Protein AF-A0A7V9MEU7-F1 (afdb_monomer)

Secondary structure (DSSP, 8-state):
-HHHHHHHHH-HHHHHHS-HHHHHHHHHHHHT-TT---S-THHHHHTT--

Solvent-accessible surface area (backbone atoms only — not comparable to full-atom values): 3170 Å² total; per-residue (Å²): 115,66,68,60,53,49,34,66,74,63,31,65,71,54,44,72,74,44,68,55,69,59,54,48,51,54,47,49,55,57,75,65,39,72,91,52,79,69,94,51,73,61,66,70,48,51,81,75,59,132

Structure (mmCIF, N/CA/C/O backbone):
data_AF-A0A7V9MEU7-F1
#
_entry.id   AF-A0A7V9MEU7-F1
#
loop_
_atom_site.group_PDB
_atom_site.id
_atom_site.type_symbol
_atom_site.label_atom_id
_atom_site.label_alt_id
_atom_site.label_comp_id
_atom_site.label_asym_id
_atom_site.label_entity_id
_atom_site.label_seq_id
_atom_site.pdbx_PDB_ins_code
_atom_site.Car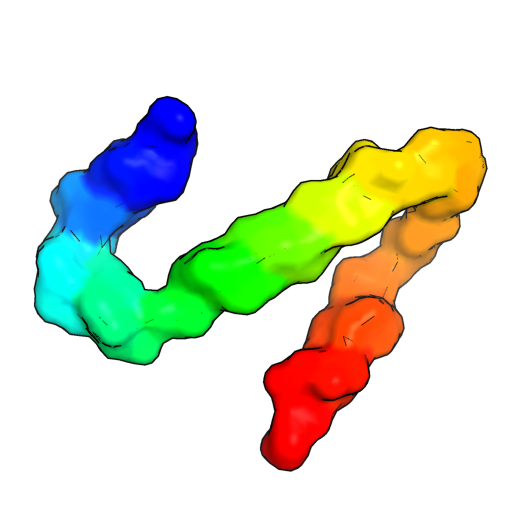tn_x
_atom_site.Cartn_y
_atom_site.Cartn_z
_atom_site.occupancy
_atom_site.B_iso_or_equiv
_atom_site.auth_seq_id
_atom_site.auth_comp_id
_atom_site.auth_asym_id
_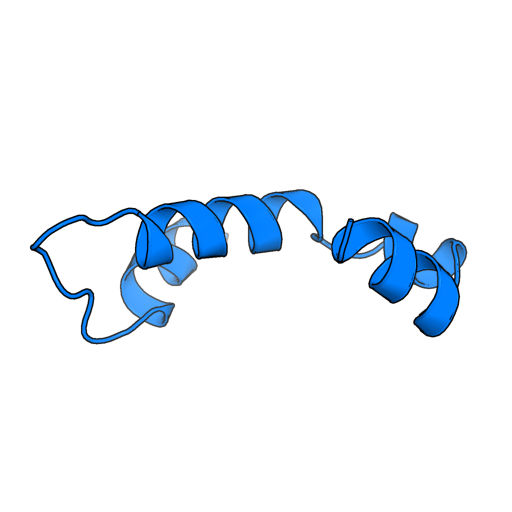atom_site.auth_atom_id
_atom_site.pdbx_PDB_model_num
ATOM 1 N N . GLU A 1 1 ? 7.717 -4.327 12.651 1.00 73.06 1 GLU A N 1
ATOM 2 C CA . GLU A 1 1 ? 7.954 -3.182 13.558 1.00 73.06 1 GLU A CA 1
ATOM 3 C C . GLU A 1 1 ? 7.200 -1.935 13.100 1.00 73.06 1 GLU A C 1
ATOM 5 O O . GLU A 1 1 ? 6.414 -1.415 13.876 1.00 73.06 1 GLU A O 1
ATOM 10 N N . GLU A 1 2 ? 7.311 -1.522 11.834 1.00 82.56 2 GLU A N 1
ATOM 11 C CA . GLU A 1 2 ? 6.670 -0.278 11.358 1.00 82.56 2 GLU A CA 1
ATOM 12 C C . GLU A 1 2 ? 5.131 -0.303 11.316 1.00 82.56 2 GLU A C 1
ATOM 14 O O . GLU A 1 2 ? 4.493 0.667 11.709 1.00 82.56 2 GLU A O 1
ATOM 19 N N . ILE A 1 3 ? 4.510 -1.430 10.953 1.00 80.56 3 ILE A N 1
ATOM 20 C CA . ILE A 1 3 ? 3.038 -1.571 10.942 1.00 80.56 3 ILE A CA 1
ATOM 21 C C . ILE A 1 3 ? 2.421 -1.326 12.333 1.00 80.56 3 ILE A C 1
ATOM 23 O O . ILE A 1 3 ? 1.348 -0.740 12.441 1.00 80.56 3 ILE A O 1
ATOM 27 N N . ALA A 1 4 ? 3.109 -1.733 13.405 1.00 84.12 4 ALA A N 1
ATOM 28 C CA . ALA A 1 4 ? 2.631 -1.524 14.771 1.00 84.12 4 ALA A CA 1
ATOM 29 C C . ALA A 1 4 ? 2.635 -0.034 15.155 1.00 84.12 4 ALA A C 1
ATOM 31 O O . ALA A 1 4 ? 1.693 0.431 15.789 1.00 84.12 4 ALA A O 1
ATOM 32 N N . LYS A 1 5 ? 3.642 0.723 14.700 1.00 86.75 5 LYS A N 1
ATOM 33 C CA . LYS A 1 5 ? 3.708 2.181 14.885 1.00 86.75 5 LYS A CA 1
ATOM 34 C C . LYS A 1 5 ? 2.626 2.898 14.083 1.00 86.75 5 LYS A C 1
ATOM 36 O O . LYS A 1 5 ? 2.000 3.818 14.596 1.00 86.75 5 LYS A O 1
ATOM 41 N N . ILE A 1 6 ? 2.364 2.452 12.850 1.00 82.62 6 ILE A N 1
ATOM 42 C CA . ILE A 1 6 ? 1.272 2.995 12.029 1.00 82.62 6 ILE A CA 1
ATOM 43 C C . ILE A 1 6 ? -0.061 2.785 12.747 1.00 82.62 6 ILE A C 1
ATOM 45 O O . ILE A 1 6 ? -0.821 3.737 12.882 1.00 82.62 6 ILE A O 1
ATOM 49 N N . ARG A 1 7 ? -0.313 1.580 13.277 1.00 84.00 7 ARG A N 1
ATOM 50 C CA . ARG A 1 7 ? -1.517 1.271 14.066 1.00 84.00 7 ARG A CA 1
ATOM 51 C C . ARG A 1 7 ? -1.669 2.174 15.292 1.00 84.00 7 ARG A C 1
ATOM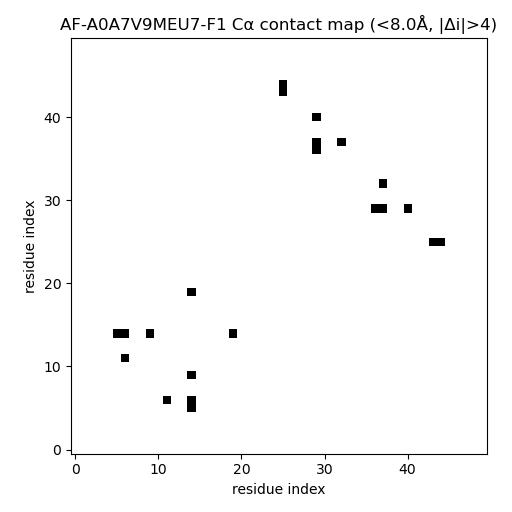 53 O O . ARG A 1 7 ? -2.777 2.619 15.572 1.00 84.00 7 ARG A O 1
ATOM 60 N N . GLU A 1 8 ? -0.580 2.462 15.998 1.00 87.62 8 GLU A N 1
ATOM 61 C CA . GLU A 1 8 ? -0.582 3.385 17.140 1.00 87.62 8 GLU A CA 1
ATOM 62 C C . GLU A 1 8 ? -0.892 4.833 16.716 1.00 87.62 8 GLU A C 1
ATOM 64 O O . GLU A 1 8 ? -1.641 5.527 17.398 1.00 87.62 8 GLU A O 1
ATOM 69 N N . GLN A 1 9 ? -0.371 5.279 15.568 1.00 86.19 9 GLN A N 1
ATOM 70 C CA . GLN A 1 9 ? -0.547 6.647 15.066 1.00 86.19 9 GLN A CA 1
ATOM 71 C C . GLN A 1 9 ? -1.927 6.919 14.461 1.00 86.19 9 GLN A C 1
ATOM 73 O O . GLN A 1 9 ? -2.469 8.008 14.645 1.00 86.19 9 GLN A O 1
ATOM 78 N N . VAL A 1 10 ? -2.486 5.963 13.716 1.00 84.62 10 VAL A N 1
ATOM 79 C CA . VAL A 1 10 ? -3.788 6.127 13.044 1.00 84.62 10 VAL A CA 1
ATOM 80 C C . VAL A 1 10 ? -4.962 5.680 13.916 1.00 84.62 10 VAL A C 1
ATOM 82 O O . VAL A 1 10 ? -6.106 6.026 13.632 1.00 84.62 10 VAL A O 1
ATOM 85 N N . GLY A 1 11 ? -4.681 4.941 14.991 1.00 87.62 11 GLY A N 1
ATOM 86 C CA . GLY A 1 11 ? -5.683 4.365 15.876 1.00 87.62 11 GLY A CA 1
ATOM 87 C C . GLY A 1 11 ? -6.235 3.034 15.365 1.00 87.62 11 GLY A C 1
ATOM 88 O O . GLY A 1 11 ? -6.235 2.729 14.171 1.00 87.62 11 GLY A O 1
ATOM 89 N N . GLU A 1 12 ? -6.722 2.218 16.298 1.00 83.94 12 GLU A N 1
ATOM 90 C CA . GLU A 1 12 ? -7.137 0.840 16.021 1.00 83.94 12 GLU A CA 1
ATOM 91 C C . GLU A 1 12 ? -8.352 0.742 15.089 1.00 83.94 12 GLU A C 1
ATOM 93 O O . GLU A 1 12 ? -8.392 -0.133 14.230 1.00 83.94 12 GLU A O 1
ATOM 98 N N . GLU A 1 13 ? -9.296 1.675 15.195 1.00 82.44 13 GLU A N 1
ATOM 99 C CA . GLU A 1 13 ? -10.507 1.718 14.366 1.00 82.44 13 GLU A CA 1
ATOM 100 C C . GLU A 1 13 ? -10.194 2.022 12.890 1.00 82.44 13 GLU A C 1
ATOM 102 O O . GLU A 1 13 ? -10.688 1.351 11.979 1.00 82.44 13 GLU A O 1
ATOM 107 N N . PHE A 1 14 ? -9.308 2.990 12.643 1.00 82.81 14 PHE A N 1
ATOM 108 C CA . PHE A 1 14 ? -8.859 3.314 11.290 1.00 82.81 14 PHE A CA 1
ATOM 109 C C . PHE A 1 14 ? -7.973 2.205 10.720 1.00 82.81 14 PHE A C 1
ATOM 111 O O . PHE A 1 14 ? -8.111 1.823 9.561 1.00 82.81 14 PHE A O 1
ATOM 118 N N . PHE A 1 15 ? -7.084 1.640 11.540 1.00 84.31 15 PHE A N 1
ATOM 119 C CA . PHE A 1 15 ? -6.226 0.545 11.104 1.00 84.31 15 PHE A CA 1
ATOM 120 C C . PHE A 1 15 ? -7.045 -0.695 10.714 1.00 84.31 15 PHE A C 1
ATOM 122 O O . PHE A 1 15 ? -6.787 -1.287 9.669 1.00 84.31 15 PHE A O 1
ATOM 129 N N . ALA A 1 16 ? -8.068 -1.051 11.498 1.00 82.88 16 ALA A N 1
ATOM 130 C CA . ALA A 1 16 ? -8.932 -2.203 11.233 1.00 82.88 16 ALA A CA 1
ATOM 131 C C . ALA A 1 16 ? -9.781 -2.062 9.958 1.00 82.88 16 ALA A C 1
ATOM 133 O O . ALA A 1 16 ? -10.125 -3.065 9.338 1.00 82.88 16 ALA A O 1
ATOM 134 N N . THR A 1 17 ? -10.120 -0.833 9.564 1.00 86.75 17 THR A N 1
ATOM 135 C CA . THR A 1 17 ? -10.861 -0.546 8.321 1.00 86.75 17 THR A CA 1
ATOM 136 C C . THR A 1 17 ? -9.943 -0.313 7.119 1.00 86.75 17 THR A C 1
ATOM 138 O O . THR A 1 17 ? -10.410 -0.252 5.981 1.00 86.75 17 THR A O 1
ATOM 141 N N . SER A 1 18 ? -8.633 -0.208 7.347 1.00 84.19 18 SER A N 1
ATOM 142 C CA . SER A 1 18 ? -7.638 -0.020 6.295 1.00 84.19 18 SER A CA 1
ATOM 143 C C . SER A 1 18 ? -7.232 -1.343 5.637 1.00 84.19 18 SER A C 1
ATOM 145 O O . SER A 1 18 ? -7.140 -2.384 6.284 1.00 84.19 18 SER A O 1
ATOM 147 N N . ARG A 1 19 ? -6.884 -1.295 4.344 1.00 86.94 19 ARG A N 1
ATOM 148 C CA . ARG A 1 19 ? -6.271 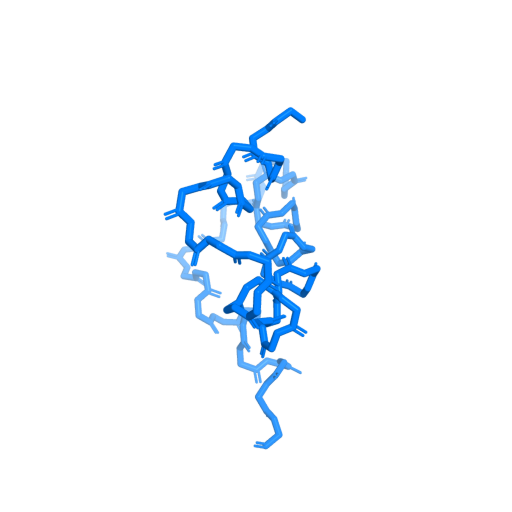-2.417 3.604 1.00 86.94 19 ARG A CA 1
ATOM 149 C C . ARG A 1 19 ? -4.764 -2.513 3.902 1.00 86.94 19 ARG A C 1
ATOM 151 O O . ARG A 1 19 ? -3.941 -2.554 2.984 1.00 86.94 19 ARG A O 1
ATOM 158 N N . ALA A 1 20 ? -4.384 -2.461 5.182 1.00 85.31 20 ALA A N 1
ATOM 159 C CA . ALA A 1 20 ? -2.983 -2.391 5.614 1.00 85.31 20 ALA A CA 1
ATOM 160 C C . ALA A 1 20 ? -2.183 -3.630 5.194 1.00 85.31 20 ALA A C 1
ATOM 162 O O . ALA A 1 20 ? -1.047 -3.499 4.741 1.00 85.31 20 ALA A O 1
ATOM 163 N N . ASP A 1 21 ? -2.789 -4.815 5.289 1.00 85.69 21 ASP A N 1
ATOM 164 C CA . ASP A 1 21 ? -2.141 -6.068 4.894 1.00 85.69 21 ASP A CA 1
ATOM 165 C C . ASP A 1 21 ? -1.884 -6.126 3.383 1.00 85.69 21 ASP A C 1
ATOM 167 O O . ASP A 1 21 ? -0.800 -6.513 2.949 1.00 85.69 21 ASP A O 1
ATOM 171 N N . GLU A 1 22 ? -2.835 -5.661 2.573 1.00 86.50 22 GLU A N 1
ATOM 172 C CA . GLU A 1 22 ? -2.686 -5.613 1.114 1.00 86.50 22 GLU A CA 1
ATOM 173 C C . GLU A 1 22 ? -1.655 -4.566 0.688 1.00 86.50 22 GLU A C 1
ATOM 175 O O . GLU A 1 22 ? -0.795 -4.832 -0.151 1.00 86.50 22 GLU A O 1
ATOM 180 N N . SER A 1 23 ? -1.676 -3.399 1.336 1.00 88.50 23 SER A N 1
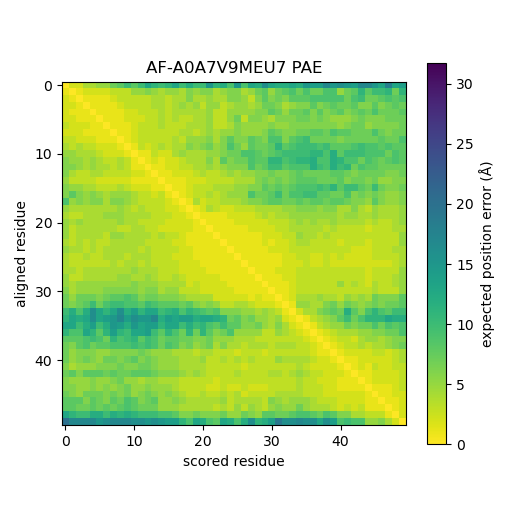ATOM 181 C CA . SER A 1 23 ? -0.684 -2.338 1.128 1.00 88.50 23 SER A CA 1
ATOM 182 C C . SER A 1 23 ? 0.726 -2.822 1.466 1.00 88.50 23 SER A C 1
ATOM 184 O O . SER A 1 23 ? 1.677 -2.542 0.735 1.00 88.50 23 SER A O 1
ATOM 186 N N . LYS A 1 24 ? 0.866 -3.585 2.557 1.00 89.00 24 LYS A N 1
ATOM 187 C CA . LYS A 1 24 ? 2.133 -4.201 2.951 1.00 89.00 24 LYS A CA 1
ATOM 188 C C . LYS A 1 24 ? 2.600 -5.219 1.909 1.00 89.00 24 LYS A C 1
ATOM 190 O O . LYS A 1 24 ? 3.762 -5.168 1.516 1.00 89.00 24 LYS A O 1
ATOM 195 N N . GLY A 1 25 ? 1.717 -6.108 1.456 1.00 88.94 25 GLY A N 1
ATOM 196 C CA . GLY A 1 25 ? 2.052 -7.118 0.449 1.00 88.94 25 GLY A CA 1
ATOM 197 C C . GLY A 1 25 ? 2.523 -6.496 -0.866 1.00 88.94 25 GLY A C 1
ATOM 198 O O . GLY A 1 25 ? 3.569 -6.880 -1.388 1.00 88.94 25 GLY A O 1
ATOM 199 N N . LEU A 1 26 ? 1.815 -5.472 -1.348 1.00 89.44 26 LEU A N 1
ATOM 200 C CA . LEU A 1 26 ? 2.197 -4.725 -2.547 1.00 89.44 26 LEU A CA 1
ATOM 201 C C . LEU A 1 26 ? 3.557 -4.028 -2.377 1.00 89.44 26 LEU A C 1
ATOM 203 O O . LEU A 1 26 ? 4.396 -4.045 -3.281 1.00 89.44 26 LEU A O 1
ATOM 207 N N . PHE A 1 27 ? 3.797 -3.428 -1.208 1.00 89.44 27 PHE A N 1
ATOM 208 C CA . PHE A 1 27 ? 5.075 -2.793 -0.906 1.00 89.44 27 PHE A CA 1
ATOM 209 C C . PHE A 1 27 ? 6.227 -3.803 -0.901 1.00 89.44 27 PHE A C 1
ATOM 211 O O . PHE A 1 27 ? 7.253 -3.554 -1.529 1.00 89.44 27 PHE A O 1
ATOM 218 N N . GLU A 1 28 ? 6.060 -4.948 -0.234 1.00 89.56 28 GLU A N 1
ATOM 219 C CA . GLU A 1 28 ? 7.067 -6.014 -0.207 1.00 89.56 28 GLU A CA 1
ATOM 220 C C . GLU A 1 28 ? 7.327 -6.568 -1.612 1.00 89.56 28 GLU A C 1
ATOM 222 O O . GLU A 1 28 ? 8.484 -6.731 -1.989 1.00 89.56 28 GLU A O 1
ATOM 227 N N . GLN A 1 29 ? 6.283 -6.772 -2.419 1.00 88.12 29 GLN A N 1
ATOM 228 C CA . GLN A 1 29 ? 6.414 -7.214 -3.808 1.00 88.12 29 GLN A CA 1
ATOM 229 C C . GLN A 1 29 ? 7.284 -6.259 -4.632 1.00 88.12 29 GLN A C 1
ATOM 231 O O . GLN A 1 29 ? 8.174 -6.714 -5.346 1.00 88.12 29 GLN A O 1
ATOM 236 N N . VAL A 1 30 ? 7.055 -4.947 -4.528 1.00 88.06 30 VAL A N 1
ATOM 237 C CA . VAL A 1 30 ? 7.833 -3.953 -5.281 1.00 88.06 30 VAL A CA 1
ATOM 238 C C . VAL A 1 30 ? 9.240 -3.778 -4.709 1.00 88.06 30 VAL A C 1
ATOM 240 O O . VAL A 1 30 ? 10.207 -3.732 -5.472 1.00 88.06 30 VAL A O 1
ATOM 243 N N . ALA A 1 31 ? 9.391 -3.731 -3.387 1.00 87.50 31 ALA A N 1
ATOM 244 C CA . ALA A 1 31 ? 10.687 -3.543 -2.736 1.00 87.50 31 ALA A CA 1
ATOM 245 C C . ALA A 1 31 ? 11.617 -4.761 -2.885 1.00 87.50 31 ALA A C 1
ATOM 247 O O . ALA A 1 31 ? 12.834 -4.598 -2.954 1.00 87.50 31 ALA A O 1
ATOM 248 N N . LEU A 1 32 ? 11.059 -5.974 -2.957 1.00 88.31 32 LEU A N 1
ATOM 249 C CA . LEU A 1 32 ? 11.804 -7.233 -3.086 1.00 88.31 32 LEU A CA 1
ATOM 250 C C . LEU A 1 32 ? 11.907 -7.730 -4.535 1.00 88.31 32 LEU A C 1
ATOM 252 O O . LEU A 1 32 ? 12.294 -8.874 -4.763 1.00 88.31 32 LEU A O 1
ATOM 256 N N . SER A 1 33 ? 11.631 -6.872 -5.522 1.00 86.19 33 SER A N 1
ATOM 257 C CA . SER A 1 33 ? 11.730 -7.195 -6.957 1.00 86.19 33 SER A CA 1
ATOM 258 C C . SER A 1 33 ? 13.150 -7.562 -7.435 1.00 86.19 33 SER A C 1
ATOM 260 O O . SER A 1 33 ? 13.355 -7.844 -8.619 1.00 86.1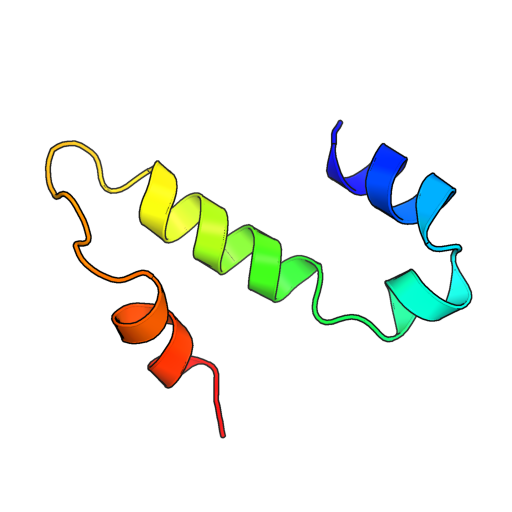9 33 SER A O 1
ATOM 262 N N . GLY A 1 34 ? 14.145 -7.550 -6.542 1.00 79.94 34 GLY A N 1
ATOM 263 C CA . GLY A 1 34 ? 15.547 -7.808 -6.855 1.00 79.94 34 GLY A CA 1
ATOM 264 C C . GLY A 1 34 ? 16.093 -6.755 -7.816 1.00 79.94 34 GLY A C 1
ATOM 265 O O . GLY A 1 34 ? 15.942 -5.559 -7.583 1.00 79.94 34 GLY A O 1
ATOM 266 N N . ASP A 1 35 ? 16.683 -7.206 -8.922 1.00 76.31 35 ASP A N 1
ATOM 267 C CA . ASP A 1 35 ? 17.252 -6.330 -9.957 1.00 76.31 35 ASP A CA 1
ATOM 268 C C . ASP A 1 35 ? 16.192 -5.740 -10.905 1.00 76.31 35 ASP A C 1
ATOM 270 O O . ASP A 1 35 ? 16.494 -4.879 -11.737 1.00 76.31 35 ASP A O 1
ATOM 274 N N . ARG A 1 36 ? 14.934 -6.199 -10.813 1.00 76.44 36 ARG A N 1
ATOM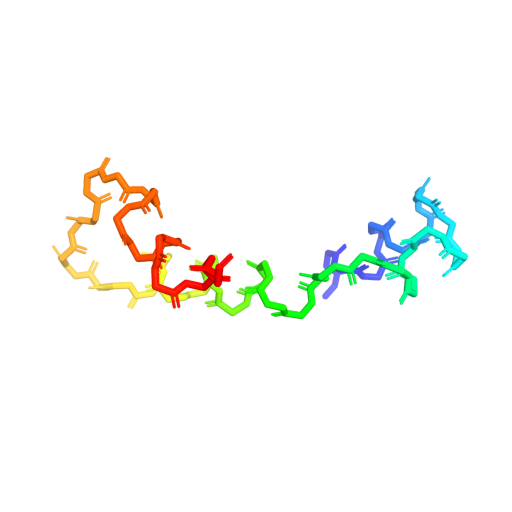 275 C CA . ARG A 1 36 ? 13.840 -5.696 -11.646 1.00 76.44 36 ARG A CA 1
ATOM 276 C C . ARG A 1 36 ? 13.213 -4.477 -10.987 1.00 76.44 36 ARG A C 1
ATOM 278 O O . ARG A 1 36 ? 12.301 -4.595 -10.179 1.00 76.44 36 ARG A O 1
ATOM 285 N N . TYR A 1 37 ? 13.666 -3.293 -11.375 1.00 81.69 37 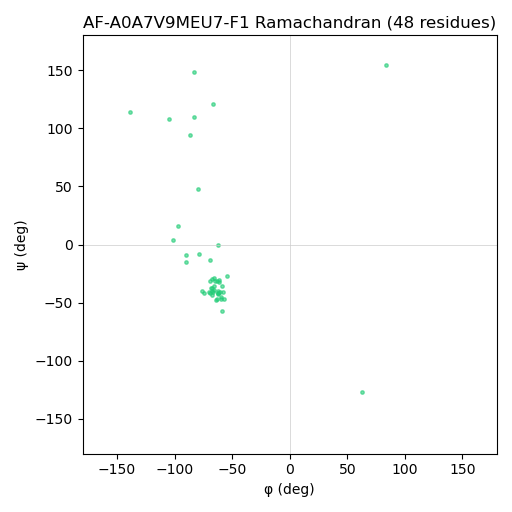TYR A N 1
ATOM 286 C CA . TYR A 1 37 ? 13.023 -2.058 -10.944 1.00 81.69 37 TYR A CA 1
ATOM 287 C C . TYR A 1 37 ? 11.610 -1.948 -11.535 1.00 81.69 37 TYR A C 1
ATOM 289 O O . TYR A 1 37 ? 11.428 -1.960 -12.754 1.00 81.69 37 TYR A O 1
ATOM 297 N N . ILE A 1 38 ? 10.603 -1.853 -10.668 1.00 82.62 38 ILE A N 1
ATOM 298 C CA . ILE A 1 38 ? 9.233 -1.530 -11.067 1.00 82.62 38 ILE A CA 1
ATOM 299 C C . ILE A 1 38 ? 9.145 -0.007 -11.182 1.00 82.62 38 ILE A C 1
ATOM 301 O O . ILE A 1 38 ? 9.174 0.693 -10.173 1.00 82.62 38 ILE A O 1
ATOM 305 N N . GLU A 1 39 ? 9.030 0.505 -12.409 1.00 82.81 39 GLU A N 1
ATOM 306 C CA . GLU A 1 39 ? 8.988 1.953 -12.672 1.00 82.81 39 GLU A CA 1
ATOM 307 C C . GLU A 1 39 ? 7.790 2.646 -12.015 1.00 82.81 39 GLU A C 1
ATOM 309 O O . GLU A 1 39 ? 7.887 3.795 -11.586 1.00 82.81 39 GLU A O 1
ATOM 314 N N . PHE A 1 40 ? 6.665 1.937 -11.902 1.00 87.62 40 PHE A N 1
ATOM 315 C CA . PHE A 1 40 ? 5.440 2.474 -11.330 1.00 87.62 40 PHE A CA 1
ATOM 316 C C . PHE A 1 40 ? 4.766 1.442 -10.432 1.00 87.62 40 PHE A C 1
ATOM 318 O O . PHE A 1 40 ? 4.244 0.438 -10.913 1.00 87.62 40 PHE A O 1
ATOM 325 N N . LEU A 1 41 ? 4.711 1.738 -9.129 1.00 87.69 41 LEU A N 1
ATOM 326 C CA . LEU A 1 41 ? 3.958 0.968 -8.127 1.00 87.69 41 LEU A CA 1
ATOM 327 C C . LEU A 1 41 ? 2.482 0.799 -8.514 1.00 87.69 41 LEU A C 1
ATOM 329 O O . LEU A 1 41 ? 1.846 -0.172 -8.122 1.00 87.69 41 LEU A O 1
ATOM 333 N N . THR A 1 42 ? 1.935 1.727 -9.299 1.00 90.00 42 THR A N 1
ATOM 334 C CA . THR A 1 42 ? 0.546 1.668 -9.750 1.00 90.00 42 THR A CA 1
ATOM 335 C C . THR A 1 42 ? 0.271 0.478 -10.660 1.00 90.00 42 THR A C 1
ATOM 337 O O . THR A 1 42 ? -0.832 -0.040 -10.603 1.00 90.00 42 THR A O 1
ATOM 340 N N . ILE A 1 43 ? 1.242 0.007 -11.453 1.00 88.44 43 ILE A N 1
ATOM 341 C CA . ILE A 1 43 ? 1.045 -1.129 -12.368 1.00 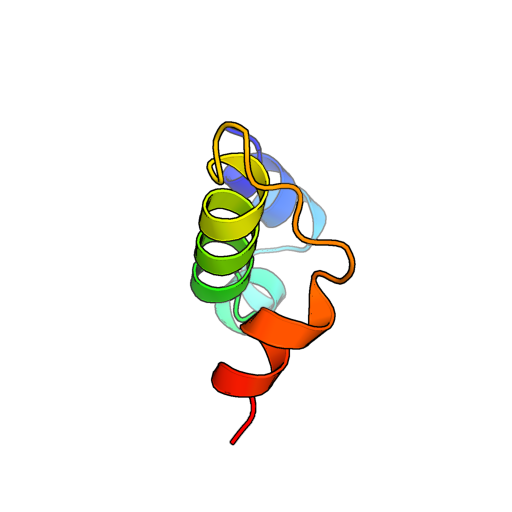88.44 43 ILE A CA 1
ATOM 342 C C . ILE A 1 43 ? 0.625 -2.393 -11.600 1.00 88.44 43 ILE A C 1
ATOM 344 O O . ILE A 1 43 ? -0.459 -2.889 -11.883 1.00 88.44 43 ILE A O 1
ATOM 348 N N . PRO A 1 44 ? 1.393 -2.892 -10.609 1.00 86.88 44 PRO A N 1
ATOM 349 C CA . PRO A 1 44 ? 0.931 -4.008 -9.788 1.00 86.88 44 PRO A CA 1
ATOM 350 C C . PRO A 1 44 ? -0.254 -3.622 -8.894 1.00 86.88 44 PRO A C 1
ATOM 352 O O . PRO A 1 44 ? -1.097 -4.464 -8.620 1.00 86.88 44 PRO A O 1
ATOM 355 N N . ALA A 1 45 ? -0.375 -2.358 -8.464 1.00 88.50 45 ALA A N 1
ATOM 356 C CA . ALA A 1 45 ? -1.515 -1.932 -7.648 1.00 88.50 45 ALA A CA 1
ATOM 357 C C . ALA A 1 45 ? -2.862 -2.046 -8.382 1.00 88.50 45 ALA A C 1
ATOM 359 O O . ALA A 1 45 ? -3.873 -2.293 -7.732 1.00 88.50 45 ALA A O 1
ATOM 360 N N . TYR A 1 46 ? -2.886 -1.863 -9.707 1.00 89.94 46 TYR A N 1
ATOM 361 C CA . TYR A 1 46 ? -4.106 -1.963 -10.512 1.00 89.94 46 TYR A CA 1
ATOM 362 C C . TYR A 1 46 ? -4.740 -3.356 -10.445 1.00 89.94 46 TYR A C 1
ATOM 364 O O . TYR A 1 46 ? -5.962 -3.444 -10.469 1.00 89.94 46 TYR A O 1
ATOM 372 N N . ASP A 1 47 ? -3.946 -4.415 -10.267 1.00 86.25 47 ASP A N 1
ATOM 373 C CA . ASP A 1 47 ? -4.456 -5.787 -10.118 1.00 86.25 47 ASP A CA 1
ATOM 374 C C . ASP A 1 47 ? -5.209 -6.002 -8.785 1.00 86.25 47 ASP A C 1
ATOM 376 O O . ASP A 1 47 ? -5.900 -7.003 -8.614 1.00 86.25 47 ASP A O 1
ATOM 380 N N . HIS A 1 48 ? -5.088 -5.064 -7.837 1.00 83.75 48 HIS A N 1
ATOM 381 C CA . HIS A 1 48 ? -5.765 -5.082 -6.533 1.00 83.75 48 HIS A CA 1
ATOM 382 C C . HIS A 1 48 ? -6.993 -4.155 -6.467 1.00 83.75 48 HIS A C 1
ATOM 384 O O . HIS A 1 48 ? -7.582 -3.976 -5.388 1.00 83.75 48 HIS A O 1
ATOM 390 N N . ILE A 1 49 ? -7.352 -3.522 -7.586 1.00 82.06 49 ILE A N 1
ATOM 391 C CA . ILE A 1 49 ? -8.522 -2.654 -7.718 1.00 82.06 49 ILE A CA 1
ATOM 392 C C . ILE A 1 49 ? -9.586 -3.440 -8.495 1.00 82.06 49 ILE A C 1
ATOM 394 O O . ILE A 1 49 ? -9.427 -3.648 -9.694 1.00 82.06 49 ILE A O 1
ATOM 398 N N . ASP A 1 50 ? -10.644 -3.874 -7.801 1.00 67.38 50 ASP A N 1
ATOM 399 C CA . ASP A 1 50 ? -11.903 -4.319 -8.428 1.00 67.38 50 ASP A CA 1
ATOM 400 C C . ASP A 1 50 ? -12.705 -3.116 -8.956 1.00 67.38 50 ASP A C 1
ATOM 402 O O . ASP A 1 50 ? -12.788 -2.090 -8.232 1.00 67.38 50 ASP A O 1
#

Foldseek 3Di:
DVLVVVCVVCDVVVSVVDPSVVVVVLVCCQVVVPPDHDPDSVVVVVVVPD

pLDDT: mean 84.86, std 4.41, range [67.38, 90.0]

Sequence (50 aa):
EEIAKIREQVGEEFFATSRADESKGLFEQVALSGDRYIEFLTIPAYDHID

Radius of gyration: 12.85 Å; Cα contacts (8 Å, |Δi|>4): 11; chains: 1; bounding box: 29×14×30 Å

Mean predicted aligned error: 5.01 Å